Protein AF-A0A0U2T216-F1 (afdb_monomer_lite)

Organism: NCBI:txid38592

Radius of gyration: 38.77 Å; chains: 1; bounding box: 85×59×86 Å

Sequence (108 aa):
FSADVAPIFICIGLINIPIIKFSVNWWNTLHQPSSISQFGTSIHISMPIPILLILTSFFRLSGIFFILETRQIILSFSSFSVKNQINLQSNNIKQVFFYINNRSNNST

Structure (mmCIF, N/CA/C/O backbone):
data_AF-A0A0U2T216-F1
#
_entry.id   AF-A0A0U2T216-F1
#
loop_
_atom_site.group_PDB
_atom_site.id
_atom_site.type_symbol
_atom_site.label_atom_id
_atom_site.label_alt_id
_atom_site.label_comp_id
_atom_site.label_asym_id
_atom_site.label_entity_id
_atom_site.label_seq_id
_atom_site.pdbx_PDB_ins_code
_atom_site.Cartn_x
_atom_site.Cartn_y
_atom_site.Cartn_z
_atom_site.occupancy
_atom_site.B_iso_or_equiv
_atom_site.auth_seq_id
_atom_site.auth_comp_id
_atom_site.auth_asym_id
_atom_site.auth_atom_id
_atom_site.pdbx_PDB_model_num
ATOM 1 N N . PHE A 1 1 ? 15.493 -39.352 -31.503 1.00 54.38 1 PHE A N 1
ATOM 2 C CA . PHE A 1 1 ? 15.635 -37.884 -31.476 1.00 54.38 1 PHE A CA 1
ATOM 3 C C . PHE A 1 1 ? 16.746 -37.541 -32.452 1.00 54.38 1 PHE A C 1
ATOM 5 O O . PHE A 1 1 ? 17.875 -37.946 -32.206 1.00 54.38 1 PHE A O 1
ATOM 12 N N . SER A 1 2 ? 16.422 -36.961 -33.609 1.00 51.03 2 SER A N 1
ATOM 13 C CA . SER A 1 2 ? 17.406 -36.723 -34.674 1.00 51.03 2 SER A CA 1
ATOM 14 C C . SER A 1 2 ? 18.454 -35.710 -34.216 1.00 51.03 2 SER A C 1
ATOM 16 O O . SER A 1 2 ? 18.102 -34.641 -33.718 1.00 51.03 2 SER A O 1
ATOM 18 N N . ALA A 1 3 ? 19.733 -36.053 -34.372 1.00 67.81 3 ALA A N 1
ATOM 19 C CA . ALA A 1 3 ? 20.859 -35.195 -34.004 1.00 67.81 3 ALA A CA 1
ATOM 20 C C . ALA A 1 3 ? 20.893 -33.882 -34.810 1.00 67.81 3 ALA A C 1
ATOM 22 O O . ALA A 1 3 ? 21.491 -32.912 -34.364 1.00 67.81 3 ALA A O 1
ATOM 23 N N . ASP A 1 4 ? 20.194 -33.823 -35.944 1.00 72.38 4 ASP A N 1
ATOM 24 C CA . ASP A 1 4 ? 20.254 -32.711 -36.899 1.00 72.38 4 ASP A CA 1
ATOM 25 C C . ASP A 1 4 ? 19.578 -31.422 -36.407 1.00 72.38 4 ASP A C 1
ATOM 27 O O . ASP A 1 4 ? 19.947 -30.328 -36.827 1.00 72.38 4 ASP A O 1
ATOM 31 N N . VAL A 1 5 ? 18.610 -31.515 -35.486 1.00 82.31 5 VAL A N 1
ATOM 32 C CA . VAL A 1 5 ? 17.923 -30.330 -34.934 1.00 82.31 5 VAL A CA 1
ATOM 33 C C . VAL A 1 5 ? 18.638 -29.735 -33.718 1.00 82.31 5 VAL A C 1
ATOM 35 O O . VAL A 1 5 ? 18.474 -28.550 -33.433 1.00 82.31 5 VAL A O 1
ATOM 38 N N . ALA A 1 6 ? 19.463 -30.515 -33.012 1.00 85.06 6 ALA A N 1
ATOM 39 C CA . ALA A 1 6 ? 20.155 -30.053 -31.807 1.00 85.06 6 ALA A CA 1
ATOM 40 C C . ALA A 1 6 ? 21.104 -28.854 -32.055 1.00 85.06 6 ALA A C 1
ATOM 42 O O . ALA A 1 6 ? 21.050 -27.903 -31.269 1.00 85.06 6 ALA A O 1
ATOM 43 N N . PRO A 1 7 ? 21.899 -28.807 -33.147 1.00 86.94 7 PRO A N 1
ATOM 44 C CA . PRO A 1 7 ? 22.757 -27.665 -33.460 1.00 86.94 7 PRO A CA 1
ATOM 45 C C . PRO A 1 7 ? 21.972 -26.366 -33.656 1.00 86.94 7 PRO A C 1
ATOM 47 O O . PRO A 1 7 ? 22.386 -25.320 -33.163 1.00 86.94 7 PRO A O 1
ATOM 50 N N . ILE A 1 8 ? 20.807 -26.432 -34.312 1.00 87.25 8 ILE A N 1
ATOM 51 C CA . ILE A 1 8 ? 19.967 -25.255 -34.569 1.00 87.25 8 ILE A CA 1
ATOM 52 C C . ILE A 1 8 ? 19.456 -24.651 -33.256 1.00 87.25 8 ILE A C 1
ATOM 54 O O . ILE A 1 8 ? 19.528 -23.439 -33.060 1.00 87.25 8 ILE A O 1
ATOM 58 N N . PHE A 1 9 ? 19.007 -25.492 -32.319 1.00 87.56 9 PHE A N 1
ATOM 59 C CA . PHE A 1 9 ? 18.523 -25.040 -31.014 1.00 87.56 9 PHE A CA 1
ATOM 60 C C . PHE A 1 9 ? 19.647 -24.450 -30.158 1.00 87.56 9 PHE A C 1
ATOM 62 O O . PHE A 1 9 ? 19.430 -23.455 -29.468 1.00 87.56 9 PHE A O 1
ATOM 69 N N . ILE A 1 10 ? 20.854 -25.014 -30.237 1.00 89.25 10 ILE A N 1
ATOM 70 C CA . ILE A 1 10 ? 22.039 -24.493 -29.545 1.00 89.25 10 ILE A CA 1
ATOM 71 C C . ILE A 1 10 ? 22.431 -23.117 -30.101 1.00 89.25 10 ILE A C 1
ATOM 73 O O . ILE A 1 10 ? 22.686 -22.196 -29.325 1.00 89.25 10 ILE A O 1
ATOM 77 N N . CYS A 1 11 ? 22.405 -22.934 -31.425 1.00 90.25 11 CYS A N 1
ATOM 78 C CA . CYS A 1 11 ? 22.647 -21.636 -32.056 1.00 90.25 11 CYS A CA 1
ATOM 79 C C . CYS A 1 11 ? 21.595 -20.592 -31.655 1.00 90.25 11 CYS A C 1
ATOM 81 O O . CYS A 1 11 ? 21.956 -19.483 -31.261 1.00 90.25 11 CYS A O 1
ATOM 83 N N . ILE A 1 12 ? 20.305 -20.950 -31.688 1.00 93.69 12 ILE A N 1
ATOM 84 C CA . ILE A 1 12 ? 19.219 -20.071 -31.224 1.00 93.69 12 ILE A CA 1
ATOM 85 C C . ILE A 1 12 ? 19.404 -19.705 -29.741 1.00 93.69 12 ILE A C 1
ATOM 87 O O . ILE A 1 12 ? 19.265 -18.539 -29.369 1.00 93.69 12 ILE A O 1
ATOM 91 N N . GLY A 1 13 ? 19.755 -20.672 -28.888 1.00 89.00 13 GLY A N 1
ATOM 92 C CA . GLY A 1 13 ? 19.983 -20.445 -27.460 1.00 89.00 13 GLY A CA 1
ATOM 93 C C . GLY A 1 13 ? 21.136 -19.476 -27.188 1.00 89.00 13 GLY A C 1
ATOM 94 O O . GLY A 1 13 ? 21.006 -18.584 -26.348 1.00 89.00 13 GLY A O 1
ATOM 95 N N . LEU A 1 14 ? 22.232 -19.596 -27.943 1.00 93.88 14 LEU A N 1
ATOM 96 C CA . LEU A 1 14 ? 23.381 -18.693 -27.847 1.00 93.88 14 LEU A CA 1
ATOM 97 C C . LEU A 1 14 ? 23.052 -17.265 -28.288 1.00 93.88 14 LEU A C 1
ATOM 99 O O . LEU A 1 14 ? 23.550 -16.326 -27.676 1.00 93.88 14 LEU A O 1
ATOM 103 N N . ILE A 1 15 ? 22.198 -17.090 -29.299 1.00 95.12 15 ILE A N 1
ATOM 104 C CA . ILE A 1 15 ? 21.733 -15.769 -29.757 1.00 95.12 15 ILE A CA 1
ATOM 105 C C . ILE A 1 15 ? 20.768 -15.135 -28.743 1.00 95.12 15 ILE A C 1
ATOM 107 O O . ILE A 1 15 ? 20.778 -13.920 -28.549 1.00 95.12 15 ILE A O 1
ATOM 111 N N . ASN A 1 16 ? 19.971 -15.935 -28.034 1.00 94.94 16 ASN A N 1
ATOM 112 C CA . ASN A 1 16 ? 19.019 -15.414 -27.051 1.00 94.94 16 ASN A CA 1
ATOM 113 C C . ASN A 1 16 ? 19.693 -14.783 -25.823 1.00 94.94 16 ASN A C 1
ATOM 115 O O . ASN A 1 16 ? 19.179 -13.804 -25.287 1.00 94.94 16 ASN A O 1
ATOM 119 N N . ILE A 1 17 ? 20.850 -15.286 -25.387 1.00 94.00 17 ILE A N 1
ATOM 120 C CA . ILE A 1 17 ? 21.571 -14.750 -24.217 1.00 94.00 17 ILE A CA 1
ATOM 121 C C . ILE A 1 17 ? 21.933 -13.255 -24.372 1.00 94.00 17 ILE A C 1
ATOM 123 O O . ILE A 1 17 ? 21.573 -12.472 -23.485 1.00 94.00 17 ILE A O 1
ATOM 127 N N . PRO A 1 18 ? 22.599 -12.800 -25.456 1.00 92.62 18 PRO A N 1
ATOM 128 C CA . PRO A 1 18 ? 22.872 -11.381 -25.658 1.00 92.62 18 PRO A CA 1
ATOM 129 C C . PRO A 1 18 ? 21.588 -10.576 -25.870 1.00 92.62 18 PRO A C 1
ATOM 131 O O . PRO A 1 18 ? 21.499 -9.475 -25.334 1.00 92.62 18 PRO A O 1
ATOM 134 N N . ILE A 1 19 ? 20.571 -11.118 -26.556 1.00 93.94 19 ILE A N 1
ATOM 135 C CA . ILE A 1 19 ? 19.263 -10.452 -26.696 1.00 93.94 19 ILE A CA 1
ATOM 136 C C . ILE A 1 19 ? 18.674 -10.127 -25.318 1.00 93.94 19 ILE A C 1
ATOM 138 O O . ILE A 1 19 ? 18.307 -8.981 -25.063 1.00 93.94 19 ILE A O 1
ATOM 142 N N . ILE A 1 20 ? 18.644 -11.100 -24.401 1.00 93.56 20 ILE A N 1
ATOM 143 C CA . ILE A 1 20 ? 18.105 -10.912 -23.049 1.00 93.56 20 ILE A CA 1
ATOM 144 C C . ILE A 1 20 ? 18.967 -9.906 -22.278 1.00 93.56 20 ILE A C 1
ATOM 146 O O . ILE A 1 20 ? 18.437 -8.997 -21.640 1.00 93.56 20 ILE A O 1
ATOM 150 N N . LYS A 1 21 ? 20.299 -10.010 -22.371 1.00 92.25 21 LYS A N 1
ATOM 151 C CA . LYS A 1 21 ? 21.225 -9.100 -21.681 1.00 92.25 21 LYS A CA 1
ATOM 152 C C . LYS A 1 21 ? 21.055 -7.647 -22.130 1.00 92.25 21 LYS A C 1
ATOM 154 O O . LYS A 1 21 ? 20.976 -6.756 -21.282 1.00 92.25 21 LYS A O 1
ATOM 159 N N . PHE A 1 22 ? 20.986 -7.401 -23.437 1.00 92.12 22 PHE A N 1
ATOM 160 C CA . PHE A 1 22 ? 20.794 -6.057 -23.977 1.00 92.12 22 PHE A CA 1
ATOM 161 C C . PHE A 1 22 ? 19.370 -5.553 -23.755 1.00 92.12 22 PHE A C 1
ATOM 163 O O . PHE A 1 22 ? 19.211 -4.380 -23.442 1.00 92.12 22 PHE A O 1
ATOM 170 N N . SER A 1 23 ? 18.357 -6.423 -23.799 1.00 90.75 23 SER A N 1
ATOM 171 C CA . SER A 1 23 ? 16.973 -6.065 -23.466 1.00 90.75 23 SER A CA 1
ATOM 172 C C . SER A 1 23 ? 16.836 -5.588 -22.020 1.00 90.75 23 SER A C 1
ATOM 174 O O . SER A 1 23 ? 16.169 -4.588 -21.769 1.00 90.75 23 SER A O 1
ATOM 176 N N . VAL A 1 24 ? 17.475 -6.271 -21.064 1.00 86.31 24 VAL A N 1
ATOM 177 C CA . VAL A 1 24 ? 17.452 -5.867 -19.649 1.00 86.31 24 VAL A CA 1
ATOM 178 C C . VAL A 1 24 ? 18.214 -4.560 -19.444 1.00 86.31 24 VAL A C 1
ATOM 180 O O . VAL A 1 24 ? 17.717 -3.657 -18.774 1.00 86.31 24 VAL A O 1
ATOM 183 N N . ASN A 1 25 ? 19.395 -4.416 -20.050 1.00 84.88 25 ASN A N 1
ATOM 184 C CA . ASN A 1 25 ? 20.148 -3.163 -19.976 1.00 84.88 25 ASN A CA 1
ATOM 185 C C . ASN A 1 25 ? 19.360 -1.992 -20.587 1.00 84.88 25 ASN A C 1
ATOM 187 O O . ASN A 1 25 ? 19.333 -0.914 -20.003 1.00 84.88 25 ASN A O 1
ATOM 191 N N . TRP A 1 26 ? 18.679 -2.223 -21.710 1.00 83.50 26 TRP A N 1
ATOM 192 C CA . TRP A 1 26 ? 17.845 -1.227 -22.376 1.00 83.50 26 TRP A CA 1
ATOM 193 C C . TRP A 1 26 ? 16.627 -0.832 -21.531 1.00 83.50 26 TRP A C 1
ATOM 195 O O . TRP A 1 26 ? 16.325 0.352 -21.381 1.00 83.50 26 TRP A O 1
ATOM 205 N N . TRP A 1 27 ? 15.955 -1.805 -20.912 1.00 76.69 27 TRP A N 1
ATOM 206 C CA . TRP A 1 27 ? 14.849 -1.550 -19.985 1.00 76.69 27 TRP A CA 1
ATOM 207 C C . TRP A 1 27 ? 15.280 -0.682 -18.795 1.00 76.69 27 TRP A C 1
ATOM 209 O O . TRP A 1 27 ? 14.591 0.273 -18.440 1.00 76.69 27 TRP A O 1
ATOM 219 N N . ASN A 1 28 ? 16.463 -0.954 -18.237 1.00 72.94 28 ASN A N 1
ATOM 220 C CA . ASN A 1 28 ? 17.035 -0.176 -17.136 1.00 72.94 28 ASN A CA 1
ATOM 221 C C . ASN A 1 28 ? 17.426 1.258 -17.533 1.00 72.94 28 ASN A C 1
ATOM 223 O O . ASN A 1 28 ? 17.517 2.114 -16.659 1.00 72.94 28 ASN A O 1
ATOM 227 N N . THR A 1 29 ? 17.657 1.533 -18.821 1.00 70.00 29 THR A N 1
ATOM 228 C CA . THR A 1 29 ? 17.915 2.894 -19.327 1.00 70.00 29 THR A CA 1
ATOM 229 C C . THR A 1 29 ? 16.651 3.649 -19.737 1.00 70.00 29 THR A C 1
ATOM 231 O O . THR A 1 29 ? 16.653 4.877 -19.725 1.00 70.00 29 THR A O 1
ATOM 234 N N . LEU A 1 30 ? 15.581 2.939 -20.111 1.00 72.75 30 LEU A N 1
ATOM 235 C CA . LEU A 1 30 ? 14.291 3.539 -20.470 1.00 72.75 30 LEU A CA 1
ATOM 236 C C . LEU A 1 30 ? 13.496 3.980 -19.246 1.00 72.75 30 LEU A C 1
ATOM 238 O O . LEU A 1 30 ? 12.840 5.021 -19.270 1.00 72.75 30 LEU A O 1
ATOM 242 N N . HIS A 1 31 ? 13.526 3.177 -18.183 1.00 68.94 31 HIS A N 1
ATOM 243 C CA . HIS A 1 31 ? 12.930 3.590 -16.928 1.00 68.94 31 HIS A CA 1
ATOM 244 C C . HIS A 1 31 ? 13.755 4.719 -16.329 1.00 68.94 31 HIS A C 1
ATOM 246 O O . HIS A 1 31 ? 14.972 4.607 -16.182 1.00 68.94 31 HIS A O 1
ATOM 252 N N . GLN A 1 32 ? 13.077 5.813 -15.974 1.00 66.81 32 GLN A N 1
ATOM 253 C CA . GLN A 1 32 ? 13.723 6.893 -15.246 1.00 66.81 32 GLN A CA 1
ATOM 254 C C . GLN A 1 32 ? 14.451 6.319 -14.024 1.00 66.81 32 GLN A C 1
ATOM 256 O O . GLN A 1 32 ? 13.862 5.521 -13.284 1.00 66.81 32 GLN A O 1
ATOM 261 N N . PRO A 1 33 ? 15.714 6.720 -13.799 1.00 64.88 33 PRO A N 1
ATOM 262 C CA . PRO A 1 33 ? 16.455 6.282 -12.631 1.00 64.88 33 PRO A CA 1
ATOM 263 C C . PRO A 1 33 ? 15.691 6.671 -11.365 1.00 64.88 33 PRO A C 1
ATOM 265 O O . PRO A 1 33 ? 15.013 7.705 -11.322 1.00 64.88 33 PRO A O 1
ATOM 268 N N . SER A 1 34 ? 15.804 5.828 -10.333 1.00 60.06 34 SER A N 1
ATOM 269 C CA . SER A 1 34 ? 15.155 6.066 -9.043 1.00 60.06 34 SER A CA 1
ATOM 270 C C . SER A 1 34 ? 15.446 7.485 -8.579 1.00 60.06 34 SER A C 1
ATOM 272 O O . SER A 1 34 ? 16.595 7.874 -8.374 1.00 60.06 34 SER A O 1
ATOM 274 N N . SER A 1 35 ? 14.390 8.274 -8.437 1.00 60.00 35 SER A N 1
ATOM 275 C CA . SER A 1 35 ? 14.532 9.698 -8.170 1.00 60.00 35 SER A CA 1
ATOM 276 C C . SER A 1 35 ? 14.955 9.964 -6.708 1.00 60.00 35 SER A C 1
ATOM 278 O O . SER A 1 35 ? 15.485 11.030 -6.386 1.00 60.00 35 SER A O 1
ATOM 280 N N . ILE A 1 36 ? 14.808 8.954 -5.841 1.00 60.47 36 ILE A N 1
ATOM 281 C CA . ILE A 1 36 ? 15.383 8.892 -4.496 1.00 60.47 36 ILE A CA 1
ATOM 282 C C . ILE A 1 36 ? 16.535 7.869 -4.503 1.00 60.47 36 ILE A C 1
ATOM 284 O O . ILE A 1 36 ? 16.345 6.706 -4.862 1.00 60.47 36 ILE A O 1
ATOM 288 N N . SER A 1 37 ? 17.745 8.296 -4.140 1.00 63.06 37 SER A N 1
ATOM 289 C CA . SER A 1 37 ? 18.915 7.420 -4.011 1.00 63.06 37 SER A CA 1
ATOM 290 C C . SER A 1 37 ? 19.642 7.708 -2.699 1.00 63.06 37 SER A C 1
ATOM 292 O O . SER A 1 37 ? 19.538 8.804 -2.150 1.00 63.06 37 SER A O 1
ATOM 294 N N . GLN A 1 38 ? 20.403 6.734 -2.201 1.00 58.47 38 GLN A N 1
ATOM 295 C CA . GLN A 1 38 ? 21.117 6.829 -0.923 1.00 58.47 38 GLN A CA 1
ATOM 296 C C . GLN A 1 38 ? 22.222 7.906 -0.909 1.00 58.47 38 GLN A C 1
ATOM 298 O O . GLN A 1 38 ? 22.682 8.292 0.161 1.00 58.47 38 GLN A O 1
ATOM 303 N N . PHE A 1 39 ? 22.608 8.421 -2.083 1.00 60.22 39 PHE A N 1
ATOM 304 C CA . PHE A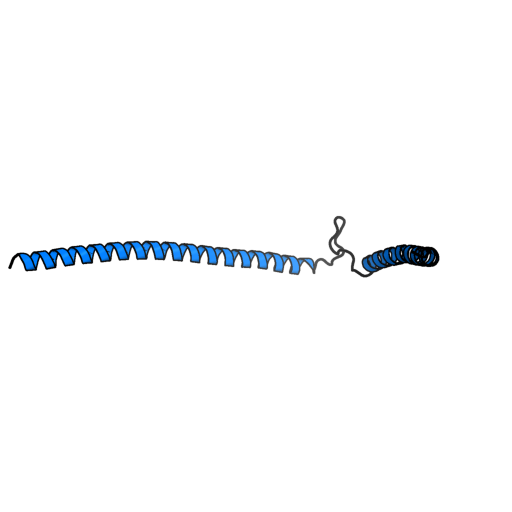 1 39 ? 23.681 9.405 -2.261 1.00 60.22 39 PHE A CA 1
ATOM 305 C C . PHE A 1 39 ? 23.193 10.776 -2.758 1.00 60.22 39 PHE A C 1
ATOM 307 O O . PHE A 1 39 ? 24.006 11.665 -2.994 1.00 60.22 39 PHE A O 1
ATOM 314 N N . GLY A 1 40 ? 21.879 10.970 -2.913 1.00 58.44 40 GLY A N 1
ATOM 315 C CA . GLY A 1 40 ? 21.310 12.254 -3.321 1.00 58.44 40 GLY A CA 1
ATOM 316 C C . GLY A 1 40 ? 19.948 12.135 -3.998 1.00 58.44 40 GLY A C 1
ATOM 317 O O . GLY A 1 40 ? 19.594 11.102 -4.574 1.00 58.44 40 GLY A O 1
ATOM 318 N N . THR A 1 41 ? 19.175 13.217 -3.932 1.00 56.53 41 THR A N 1
ATOM 319 C CA . THR A 1 41 ? 17.871 13.352 -4.589 1.00 56.53 41 THR A CA 1
ATOM 320 C C . THR A 1 41 ? 18.036 14.122 -5.894 1.00 56.53 41 THR A C 1
ATOM 322 O O . THR A 1 41 ? 18.398 15.295 -5.874 1.00 56.53 41 THR A O 1
ATOM 325 N N . SER A 1 42 ? 17.731 13.495 -7.031 1.00 63.66 42 SER A N 1
ATOM 326 C CA . SER A 1 42 ? 17.702 14.181 -8.339 1.00 63.66 42 SER A CA 1
ATOM 327 C C . SER A 1 42 ? 16.368 14.922 -8.576 1.00 63.66 42 SER A C 1
ATOM 329 O O . SER A 1 42 ? 16.133 15.510 -9.626 1.00 63.66 42 SER A O 1
ATOM 331 N N . ILE A 1 43 ? 15.472 14.890 -7.581 1.00 65.69 43 ILE A N 1
ATOM 332 C CA . ILE A 1 43 ? 14.138 15.495 -7.605 1.00 65.69 43 ILE A CA 1
ATOM 333 C C . ILE A 1 43 ? 14.203 16.946 -7.122 1.00 65.69 43 ILE A C 1
ATOM 335 O O . ILE A 1 43 ? 14.784 17.234 -6.077 1.00 65.69 43 ILE A O 1
ATOM 339 N N . HIS A 1 44 ? 13.519 17.847 -7.829 1.00 68.75 44 HIS A N 1
ATOM 340 C CA . HIS A 1 44 ? 13.309 19.222 -7.378 1.00 68.75 44 HIS A CA 1
ATOM 341 C C . HIS A 1 44 ? 12.513 19.264 -6.058 1.00 68.75 44 HIS A C 1
ATOM 343 O O . HIS A 1 44 ? 11.481 18.604 -5.925 1.00 68.75 44 HIS A O 1
ATOM 349 N N . ILE A 1 45 ? 12.950 20.081 -5.093 1.00 71.44 45 ILE A N 1
ATOM 350 C CA . ILE A 1 45 ? 12.420 20.135 -3.713 1.00 71.44 45 ILE A CA 1
ATOM 351 C C . ILE A 1 45 ? 10.899 20.388 -3.615 1.00 71.44 45 ILE A C 1
ATOM 353 O O . ILE A 1 45 ? 10.281 20.083 -2.599 1.00 71.44 45 ILE A O 1
ATOM 357 N N . SER A 1 46 ? 10.266 20.884 -4.682 1.00 76.19 46 SER A N 1
ATOM 358 C CA . SER A 1 46 ? 8.815 21.111 -4.756 1.00 76.19 46 SER A CA 1
ATOM 359 C C . SER A 1 46 ? 7.965 19.838 -4.903 1.00 76.19 46 SER A C 1
ATOM 361 O O . SER A 1 46 ? 6.759 19.889 -4.686 1.00 76.19 46 SER A O 1
ATOM 363 N N . MET A 1 47 ? 8.559 18.704 -5.280 1.00 79.19 47 MET A N 1
ATOM 364 C CA . MET A 1 47 ? 7.874 17.424 -5.520 1.00 79.19 47 MET A CA 1
ATOM 365 C C . MET A 1 47 ? 7.726 16.503 -4.288 1.00 79.19 47 MET A C 1
ATOM 367 O O . MET A 1 47 ? 6.685 15.858 -4.174 1.00 79.19 47 MET A O 1
ATOM 371 N N . PRO A 1 48 ? 8.678 16.403 -3.333 1.00 81.06 48 PRO A N 1
ATOM 372 C CA . PRO A 1 48 ? 8.475 15.582 -2.131 1.00 81.06 48 PRO A CA 1
ATOM 373 C C . PRO A 1 48 ? 7.414 16.148 -1.175 1.00 81.06 48 PRO A C 1
ATOM 375 O O . PRO A 1 48 ? 6.796 15.391 -0.428 1.00 81.06 48 PRO A O 1
ATOM 378 N N . ILE A 1 49 ? 7.170 17.461 -1.213 1.00 86.62 49 ILE A N 1
ATOM 379 C CA . ILE A 1 49 ? 6.175 18.146 -0.374 1.00 86.62 49 ILE A CA 1
ATOM 380 C C . ILE A 1 49 ? 4.762 17.556 -0.559 1.00 86.62 49 ILE A C 1
ATOM 382 O O . ILE A 1 49 ? 4.186 17.114 0.438 1.00 86.62 49 ILE A O 1
ATOM 386 N N . PRO A 1 50 ? 4.189 17.479 -1.780 1.00 88.50 50 PRO A N 1
ATOM 387 C CA . PRO A 1 50 ? 2.868 16.881 -1.976 1.00 88.50 50 PRO A CA 1
ATOM 388 C C . PRO A 1 50 ? 2.826 15.389 -1.613 1.00 88.50 50 PRO A C 1
ATOM 390 O O . PRO A 1 50 ? 1.824 14.936 -1.061 1.00 88.50 50 PRO A O 1
ATOM 393 N N . ILE A 1 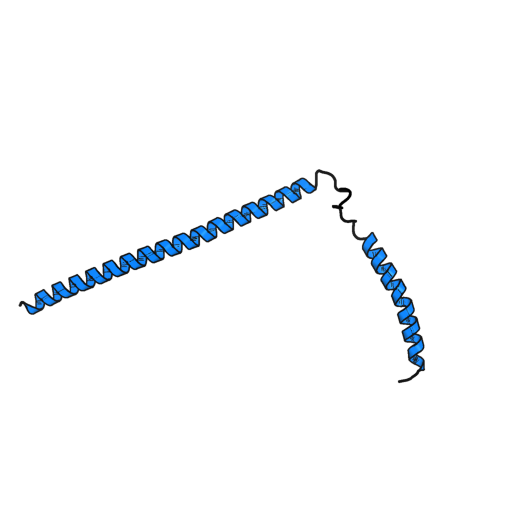51 ? 3.914 14.640 -1.840 1.00 88.25 51 ILE A N 1
ATOM 394 C CA . ILE A 1 51 ? 4.018 13.225 -1.439 1.00 88.25 51 ILE A CA 1
ATOM 395 C C . ILE A 1 51 ? 3.874 13.077 0.080 1.00 88.25 51 ILE A C 1
ATOM 397 O O . ILE A 1 51 ? 3.056 12.288 0.552 1.00 88.25 51 ILE A O 1
ATOM 401 N N . LEU A 1 52 ? 4.627 13.861 0.856 1.00 89.50 52 LEU A N 1
ATOM 402 C CA . LEU A 1 52 ? 4.588 13.798 2.317 1.00 89.50 52 LEU A CA 1
ATOM 403 C C . LEU A 1 52 ? 3.245 14.297 2.859 1.00 89.50 52 LEU A C 1
ATOM 405 O O . LEU A 1 52 ? 2.726 13.754 3.835 1.00 89.50 52 LEU A O 1
ATOM 409 N N . LEU A 1 53 ? 2.645 15.295 2.210 1.00 94.12 53 LEU A N 1
ATOM 410 C CA . LEU A 1 53 ? 1.353 15.845 2.607 1.00 94.12 53 LEU A CA 1
ATOM 411 C C . LEU A 1 53 ? 0.204 14.846 2.398 1.00 94.12 53 LEU A C 1
ATOM 413 O O . LEU A 1 53 ? -0.649 14.696 3.274 1.00 94.12 53 LEU A O 1
ATOM 417 N N . ILE A 1 54 ? 0.200 14.111 1.285 1.00 95.00 54 ILE A N 1
ATOM 418 C CA . ILE A 1 54 ? -0.783 13.046 1.032 1.00 95.00 54 ILE A CA 1
ATOM 419 C C . ILE A 1 54 ? -0.538 11.849 1.952 1.00 95.00 54 ILE A C 1
ATOM 421 O O . ILE A 1 54 ? -1.488 11.337 2.540 1.00 95.00 54 ILE A O 1
ATOM 425 N N . LEU A 1 55 ? 0.722 11.451 2.151 1.00 95.50 55 LEU A N 1
ATOM 426 C CA . LEU A 1 55 ? 1.083 10.352 3.047 1.00 95.50 55 LEU A CA 1
ATOM 427 C C . LEU A 1 55 ? 0.620 10.624 4.486 1.00 95.50 55 LEU A C 1
ATOM 429 O O . LEU A 1 55 ? -0.049 9.797 5.104 1.00 95.50 55 LEU A O 1
ATOM 433 N N . THR A 1 56 ? 0.918 11.813 5.012 1.00 96.25 56 THR A N 1
ATOM 434 C CA . THR A 1 56 ? 0.481 12.221 6.357 1.00 96.25 56 THR A CA 1
ATOM 435 C C . THR A 1 56 ? -1.038 12.352 6.460 1.00 96.25 56 THR A C 1
ATOM 437 O O . THR A 1 56 ? -1.620 11.959 7.473 1.00 96.25 56 THR A O 1
ATOM 440 N N . SER A 1 57 ? -1.706 12.847 5.414 1.00 97.00 57 SER A N 1
ATOM 441 C CA . SER A 1 57 ? -3.171 12.930 5.369 1.00 97.00 57 SER A CA 1
ATOM 442 C C . SER A 1 57 ? -3.829 11.550 5.370 1.00 97.00 57 SER A C 1
ATOM 444 O O . SER A 1 57 ? -4.810 11.353 6.084 1.00 97.00 57 SER A O 1
ATOM 446 N N . PHE A 1 58 ? -3.260 10.582 4.648 1.00 96.75 58 PHE A N 1
ATOM 447 C CA . PHE A 1 58 ? -3.719 9.196 4.643 1.00 96.75 58 PHE A CA 1
ATOM 448 C C . PHE A 1 58 ? -3.633 8.563 6.038 1.00 96.75 58 PHE A C 1
ATOM 450 O O . PHE A 1 58 ? -4.623 8.015 6.521 1.00 96.75 58 PHE A O 1
ATOM 457 N N . PHE A 1 59 ? -2.501 8.709 6.736 1.00 97.00 59 PHE A N 1
ATOM 458 C CA . PHE A 1 59 ? -2.363 8.202 8.106 1.00 97.00 59 PHE A CA 1
ATOM 459 C C . PHE A 1 59 ? -3.339 8.865 9.079 1.00 97.00 59 PHE A C 1
ATOM 461 O O . PHE A 1 59 ? -3.946 8.179 9.901 1.00 97.00 59 PHE A O 1
ATOM 468 N N . ARG A 1 60 ? -3.538 10.185 8.970 1.00 97.31 60 ARG A N 1
ATOM 469 C CA . ARG A 1 60 ? -4.514 10.903 9.799 1.00 97.31 60 ARG A CA 1
ATOM 470 C C . ARG A 1 60 ? -5.931 10.388 9.555 1.00 97.31 60 ARG A C 1
ATOM 472 O O . ARG A 1 60 ? -6.651 10.125 10.514 1.00 97.31 60 ARG A O 1
ATOM 479 N N . LEU A 1 61 ? -6.319 10.223 8.292 1.00 97.56 61 LEU A N 1
ATOM 480 C CA . LEU A 1 61 ? -7.633 9.710 7.917 1.00 97.56 61 LEU A CA 1
ATOM 481 C C . LEU A 1 61 ? -7.836 8.279 8.429 1.00 97.56 61 LEU A C 1
ATOM 483 O O . LEU A 1 61 ? -8.846 8.000 9.070 1.00 97.56 61 LEU A O 1
ATOM 487 N N . SER A 1 62 ? -6.850 7.402 8.229 1.00 96.81 62 SER A N 1
ATOM 488 C CA . SER A 1 62 ? -6.865 6.038 8.766 1.00 96.81 62 SER A CA 1
ATOM 489 C C . SER A 1 62 ? -6.998 6.028 10.292 1.00 96.81 62 SER A C 1
ATOM 491 O O . SER A 1 62 ? -7.757 5.227 10.831 1.00 96.81 62 SER A O 1
ATOM 493 N N . GLY A 1 63 ? -6.301 6.928 10.993 1.00 97.44 63 GLY A N 1
ATOM 494 C CA . GLY A 1 63 ? -6.414 7.081 12.444 1.00 97.44 63 GLY A CA 1
ATOM 495 C C . GLY A 1 63 ? -7.815 7.508 12.886 1.00 97.44 63 GLY A C 1
ATOM 496 O O . GLY A 1 63 ? -8.352 6.953 13.840 1.00 97.44 63 GLY A O 1
ATOM 497 N N . ILE A 1 64 ? -8.446 8.441 12.166 1.00 97.50 64 ILE A N 1
ATOM 498 C CA . ILE A 1 64 ? -9.829 8.865 12.435 1.00 97.50 64 ILE A CA 1
ATOM 499 C C . ILE A 1 64 ? -10.796 7.696 12.246 1.00 97.50 64 ILE A C 1
ATOM 501 O O . ILE A 1 64 ? -11.593 7.432 13.143 1.00 97.50 64 ILE A O 1
ATOM 505 N N . PHE A 1 65 ? -10.711 6.969 11.128 1.00 96.88 65 PHE A N 1
ATOM 506 C CA . PHE A 1 65 ? -11.552 5.791 10.897 1.00 96.88 65 PHE A CA 1
ATOM 507 C C . PHE A 1 65 ? -11.380 4.748 12.002 1.00 96.88 65 PHE A C 1
ATOM 509 O O . PHE A 1 65 ? -12.371 4.264 12.541 1.00 96.88 65 PHE A O 1
ATOM 516 N N . PHE A 1 66 ? -10.145 4.477 12.424 1.00 96.94 66 PHE A N 1
ATOM 517 C CA . PHE A 1 66 ? -9.870 3.559 13.527 1.00 96.94 66 PHE A CA 1
ATOM 518 C C . PHE A 1 66 ? -10.517 4.006 14.852 1.00 96.94 66 PHE A C 1
ATOM 520 O O . PHE A 1 66 ? -11.131 3.208 15.563 1.00 96.94 66 PHE A O 1
ATOM 527 N N . ILE A 1 67 ? -10.441 5.298 15.184 1.00 97.06 67 ILE A N 1
ATOM 528 C CA . ILE A 1 67 ? -11.085 5.852 16.386 1.00 97.06 67 ILE A CA 1
ATOM 529 C C . ILE A 1 67 ? -12.615 5.768 16.278 1.00 97.06 67 ILE A C 1
ATOM 531 O O . ILE A 1 67 ? -13.296 5.481 17.260 1.00 97.06 67 ILE A O 1
ATOM 535 N N . LEU A 1 68 ? -13.185 6.007 15.097 1.00 96.12 68 LEU A N 1
ATOM 536 C CA . LEU A 1 68 ? -14.628 5.898 14.894 1.00 96.12 68 LEU A CA 1
ATOM 537 C C . LEU A 1 68 ? -15.111 4.453 15.059 1.00 96.12 68 LEU A C 1
ATOM 539 O O . LEU A 1 68 ? -16.066 4.232 15.801 1.00 96.12 68 LEU A O 1
ATOM 543 N N . GLU A 1 69 ? -14.424 3.484 14.456 1.00 95.81 69 GLU A N 1
ATOM 544 C CA . GLU A 1 69 ? -14.739 2.055 14.596 1.00 95.81 69 GLU A CA 1
ATOM 545 C C . GLU A 1 69 ? -14.656 1.596 16.058 1.00 95.81 69 GLU A C 1
ATOM 547 O O . GLU A 1 69 ? -15.590 0.991 16.588 1.00 95.81 69 GLU A O 1
ATOM 552 N N . THR A 1 70 ? -13.585 1.965 16.769 1.00 95.81 70 THR A N 1
ATOM 553 C CA . THR A 1 70 ? -13.451 1.626 18.197 1.00 95.81 70 THR A CA 1
ATOM 554 C C . THR A 1 70 ? -14.577 2.228 19.040 1.00 95.81 70 THR A C 1
ATOM 556 O O . THR A 1 70 ? -15.131 1.541 19.901 1.00 95.81 70 THR A O 1
ATOM 559 N N . ARG A 1 71 ? -15.000 3.470 18.762 1.00 94.69 71 ARG A N 1
ATOM 560 C CA . ARG A 1 71 ? -16.158 4.084 19.434 1.00 94.69 71 ARG A CA 1
ATOM 561 C C . ARG A 1 71 ? -17.462 3.341 19.154 1.00 94.69 71 ARG A C 1
ATOM 563 O O . ARG A 1 71 ? -18.248 3.175 20.085 1.00 94.69 71 ARG A O 1
ATOM 570 N N . GLN A 1 72 ? -17.696 2.886 17.923 1.00 93.38 72 GLN A N 1
ATOM 571 C CA . GLN A 1 72 ? -18.895 2.110 17.582 1.00 93.38 72 GLN A CA 1
ATOM 572 C C . GLN A 1 72 ? -18.944 0.790 18.354 1.00 93.38 72 GLN A C 1
ATOM 574 O O . GLN A 1 72 ? -19.972 0.450 18.942 1.00 93.38 72 GLN A O 1
ATOM 579 N N . ILE A 1 73 ? -17.811 0.090 18.437 1.00 94.75 73 ILE A N 1
ATOM 580 C CA . ILE A 1 73 ? -17.688 -1.155 19.203 1.00 94.75 73 ILE A CA 1
ATOM 581 C C . ILE A 1 73 ? -18.030 -0.910 20.679 1.00 94.75 73 ILE A C 1
ATOM 583 O O . ILE A 1 73 ? -18.856 -1.624 21.250 1.00 94.75 73 ILE A O 1
ATOM 587 N N . ILE A 1 74 ? -17.473 0.140 21.285 1.00 94.75 74 ILE A N 1
ATOM 588 C CA . ILE A 1 74 ? -17.709 0.481 22.697 1.00 94.75 74 ILE A CA 1
ATOM 589 C C . ILE A 1 74 ? -19.179 0.827 22.953 1.00 94.75 74 ILE A C 1
ATOM 591 O O . ILE A 1 74 ? -19.778 0.313 23.898 1.00 94.75 74 ILE A O 1
ATOM 595 N N . LEU A 1 75 ? -19.789 1.647 22.093 1.00 93.38 75 LEU A N 1
ATOM 596 C CA . LEU A 1 75 ? -21.204 2.008 22.205 1.00 93.38 75 LEU A CA 1
ATOM 597 C C . LEU A 1 75 ? -22.113 0.779 22.083 1.00 93.38 75 LEU A C 1
ATOM 599 O O . LEU A 1 75 ? -23.065 0.643 22.857 1.00 93.38 75 LEU A O 1
ATOM 603 N N . SER A 1 76 ? -21.802 -0.135 21.159 1.00 93.25 76 SER A N 1
ATOM 604 C CA . SER A 1 76 ? -22.553 -1.383 20.986 1.00 93.25 76 SER A CA 1
ATOM 605 C C . SER A 1 76 ? -22.494 -2.257 22.243 1.00 93.25 76 SER A C 1
ATOM 607 O O . SER A 1 76 ? -23.521 -2.769 22.695 1.00 93.25 76 SER A O 1
ATOM 609 N N . PHE A 1 77 ? -21.319 -2.341 22.873 1.00 92.94 77 PHE A N 1
ATOM 610 C CA . PHE A 1 77 ? -21.108 -3.103 24.096 1.00 92.94 77 PHE A CA 1
ATOM 611 C C . PHE A 1 77 ? -21.865 -2.499 25.285 1.00 92.94 77 PHE A C 1
ATOM 613 O O . PHE A 1 77 ? -22.582 -3.207 25.999 1.00 92.94 77 PHE A O 1
ATOM 620 N N . SER A 1 78 ? -21.769 -1.179 25.478 1.00 93.81 78 SER A N 1
ATOM 621 C CA . SER A 1 78 ? -22.502 -0.478 26.536 1.00 93.81 78 SER A CA 1
ATOM 622 C C . SER A 1 78 ? -24.017 -0.609 26.361 1.00 93.81 78 SER A C 1
ATOM 624 O O . SER A 1 78 ? -24.719 -0.896 27.330 1.00 93.81 78 SER A O 1
ATOM 626 N N . SER A 1 79 ? -24.527 -0.461 25.133 1.00 91.44 79 SER A N 1
ATOM 627 C CA . SER A 1 79 ? -25.955 -0.610 24.832 1.00 91.44 79 SER A CA 1
ATOM 628 C C . SER A 1 79 ? -26.458 -2.025 25.127 1.00 91.44 79 SER A C 1
ATOM 630 O O . SER A 1 79 ? -27.508 -2.189 25.751 1.00 91.44 79 SER A O 1
ATOM 632 N N . PHE A 1 80 ? -25.683 -3.049 24.752 1.00 92.31 80 PHE A N 1
ATOM 633 C CA . PHE A 1 80 ? -25.998 -4.443 25.056 1.00 92.31 80 PHE A CA 1
ATOM 634 C C . PHE A 1 80 ? -26.084 -4.695 26.566 1.00 92.31 80 PHE A C 1
ATOM 636 O O . PHE A 1 80 ? -27.073 -5.258 27.038 1.00 92.31 80 PHE A O 1
ATOM 643 N N . SER A 1 81 ? -25.092 -4.222 27.330 1.00 92.00 81 SER A N 1
ATOM 644 C CA . SER A 1 81 ? -25.072 -4.362 28.791 1.00 92.00 81 SER A CA 1
ATOM 645 C C . SER A 1 81 ? -26.296 -3.706 29.439 1.00 92.00 81 SER A C 1
ATOM 647 O O . SER A 1 81 ? -27.021 -4.355 30.195 1.00 92.00 81 SER A O 1
ATOM 649 N N . VAL A 1 82 ? -26.605 -2.457 29.071 1.00 92.75 82 VAL A N 1
ATOM 650 C CA . VAL A 1 82 ? -27.778 -1.727 29.585 1.00 92.75 82 VAL A CA 1
ATOM 651 C C . VAL A 1 82 ? -29.081 -2.442 29.227 1.00 92.75 82 VAL A C 1
ATOM 653 O O . VAL A 1 82 ? -29.949 -2.616 30.083 1.00 92.75 82 VAL A O 1
ATOM 656 N N . LYS A 1 83 ? -29.223 -2.913 27.984 1.00 93.50 83 LYS A N 1
ATOM 657 C CA . LYS A 1 83 ? -30.427 -3.625 27.541 1.00 93.50 83 LYS A CA 1
ATOM 658 C C . LYS A 1 83 ? -30.625 -4.943 28.294 1.00 93.50 83 LYS A C 1
ATOM 660 O O . LYS A 1 83 ? -31.762 -5.276 28.624 1.00 93.50 83 LYS A O 1
ATOM 665 N N . ASN A 1 84 ? -29.541 -5.652 28.611 1.00 91.94 84 ASN A N 1
ATOM 666 C CA . ASN A 1 84 ? -29.589 -6.870 29.416 1.00 91.94 84 ASN A CA 1
ATOM 667 C C . ASN A 1 84 ? -30.060 -6.583 30.855 1.00 91.94 84 ASN A C 1
ATOM 669 O O . ASN A 1 84 ? -30.955 -7.262 31.354 1.00 91.94 84 ASN A O 1
ATOM 673 N N . GLN A 1 85 ? -29.542 -5.523 31.491 1.00 91.19 85 GLN A N 1
ATOM 674 C CA . GLN A 1 85 ? -29.978 -5.102 32.833 1.00 91.19 85 GLN A CA 1
ATOM 675 C C . GLN A 1 85 ? -31.469 -4.731 32.865 1.00 91.19 85 GLN A C 1
ATOM 677 O O . GLN A 1 85 ? -32.211 -5.186 33.736 1.00 91.19 85 GLN A O 1
ATOM 682 N N . ILE A 1 86 ? -31.936 -3.953 31.882 1.00 93.12 86 ILE A N 1
ATOM 683 C CA . ILE A 1 86 ? -33.351 -3.568 31.771 1.00 93.12 86 ILE A CA 1
ATOM 684 C C . ILE A 1 86 ? -34.238 -4.803 31.572 1.00 93.12 86 ILE A C 1
ATOM 686 O O . ILE A 1 86 ? -35.300 -4.902 32.190 1.00 93.12 86 ILE A O 1
ATOM 690 N N . ASN A 1 87 ? -33.811 -5.761 30.741 1.00 91.25 87 ASN A N 1
ATOM 691 C CA . ASN A 1 87 ? -34.559 -6.996 30.518 1.00 91.25 87 ASN A CA 1
ATOM 692 C C . ASN A 1 87 ? -34.712 -7.805 31.817 1.00 91.25 87 ASN A C 1
ATOM 694 O O . ASN A 1 87 ? -35.834 -8.169 32.170 1.00 91.25 87 ASN A O 1
ATOM 698 N N . LEU A 1 88 ? -33.626 -7.994 32.573 1.00 89.19 88 LEU A N 1
ATOM 699 C CA . LEU A 1 88 ? -33.644 -8.671 33.875 1.00 89.19 88 LEU A CA 1
ATOM 700 C C . LEU A 1 88 ? -34.582 -7.979 34.873 1.00 89.19 88 LEU A C 1
ATOM 702 O O . LEU A 1 88 ? -35.440 -8.635 35.465 1.00 89.19 88 LEU A O 1
ATOM 706 N N . GLN A 1 89 ? -34.483 -6.652 35.002 1.00 92.50 89 GLN A N 1
ATOM 707 C CA . GLN A 1 89 ? -35.360 -5.861 35.870 1.00 92.50 89 GLN A CA 1
ATOM 708 C C . GLN A 1 89 ? -36.834 -6.041 35.472 1.00 92.50 89 GLN A C 1
ATOM 710 O O . GLN A 1 89 ? -37.690 -6.291 36.319 1.00 92.50 89 GLN A O 1
ATOM 715 N N . SER A 1 90 ? -37.134 -5.972 34.172 1.00 92.19 90 SER A N 1
ATOM 716 C CA . SER A 1 90 ? -38.497 -6.142 33.660 1.00 92.19 90 SER A CA 1
ATOM 717 C C . SER A 1 90 ? -39.054 -7.545 33.908 1.00 92.19 90 SER A C 1
ATOM 719 O O . SER A 1 90 ? -40.222 -7.681 34.271 1.00 92.19 90 SER A O 1
ATOM 721 N N . ASN A 1 91 ? -38.227 -8.586 33.776 1.00 90.69 91 ASN A N 1
ATOM 722 C CA . ASN A 1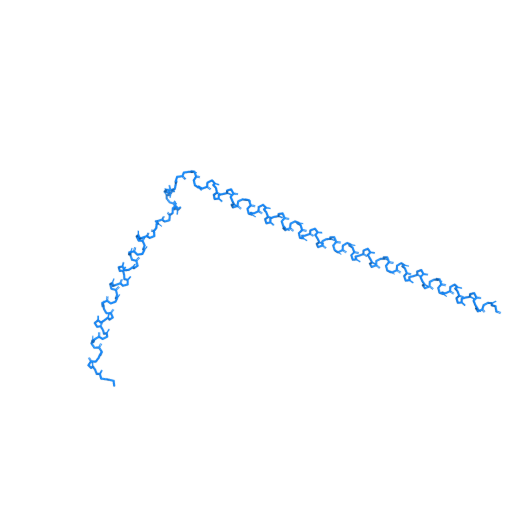 91 ? -38.635 -9.963 34.034 1.00 90.69 91 ASN A CA 1
ATOM 723 C C . ASN A 1 91 ? -38.903 -10.181 35.525 1.00 90.69 91 ASN A C 1
ATOM 725 O O . ASN A 1 91 ? -39.928 -10.766 35.868 1.00 90.69 91 ASN A O 1
ATOM 729 N N . ASN A 1 92 ? -38.053 -9.646 36.405 1.00 92.19 92 ASN A N 1
ATOM 730 C CA . ASN A 1 92 ? -38.265 -9.702 37.852 1.00 92.19 92 ASN A CA 1
ATOM 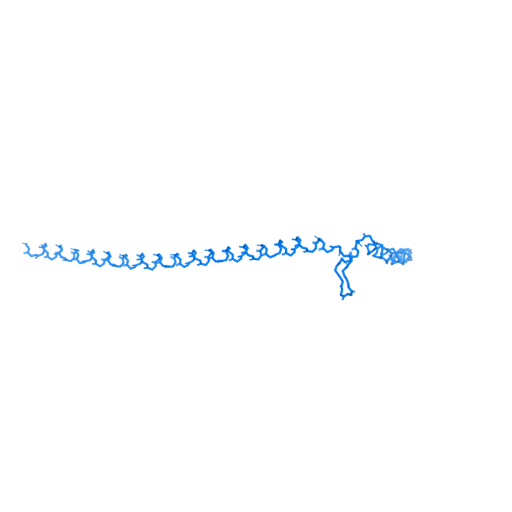731 C C . ASN A 1 92 ? -39.576 -9.011 38.254 1.00 92.19 92 ASN A C 1
ATOM 733 O O . ASN A 1 92 ? -40.376 -9.591 38.984 1.00 92.19 92 ASN A O 1
ATOM 737 N N . ILE A 1 93 ? -39.850 -7.814 37.722 1.00 93.75 93 ILE A N 1
ATOM 738 C CA . ILE A 1 93 ? -41.108 -7.095 37.985 1.00 93.75 93 ILE A CA 1
ATOM 739 C C . ILE A 1 93 ? -42.315 -7.908 37.498 1.00 93.75 93 ILE A C 1
ATOM 741 O O . ILE A 1 93 ? -43.302 -8.029 38.223 1.00 93.75 93 ILE A O 1
ATOM 745 N N . LYS A 1 94 ? -42.240 -8.511 36.304 1.00 93.06 94 LYS A N 1
ATOM 746 C CA . LYS A 1 94 ? -43.311 -9.376 35.785 1.00 93.06 94 LYS A CA 1
ATOM 747 C C . LYS A 1 94 ? -43.546 -10.604 36.664 1.00 93.06 94 LYS A C 1
ATOM 749 O O . LYS A 1 94 ? -44.699 -10.959 36.887 1.00 93.06 94 LYS A O 1
ATOM 754 N N . GLN A 1 95 ? -42.489 -11.226 37.189 1.00 87.19 95 GLN A N 1
ATOM 755 C CA . GLN A 1 95 ? -42.615 -12.362 38.107 1.00 87.19 95 GLN A CA 1
ATOM 756 C C . GLN A 1 95 ? -43.247 -11.958 39.443 1.00 87.19 95 GLN A C 1
ATOM 758 O O . GLN A 1 95 ? -44.148 -12.645 39.920 1.00 87.19 95 GLN A O 1
ATOM 763 N N . VAL A 1 96 ? -42.836 -10.824 40.018 1.00 91.12 96 VAL A N 1
ATOM 764 C CA . VAL A 1 96 ? -43.434 -10.294 41.254 1.00 91.12 96 VAL A CA 1
ATOM 765 C C . VAL A 1 96 ? -44.911 -9.968 41.039 1.00 91.12 96 VAL A C 1
ATOM 767 O O . VAL A 1 96 ? -45.751 -10.380 41.836 1.00 91.12 96 VAL A O 1
ATOM 770 N N . PHE A 1 97 ? -45.251 -9.296 39.936 1.00 93.44 97 PHE A N 1
ATOM 771 C CA . PHE A 1 97 ? -46.639 -8.987 39.595 1.00 93.44 97 PHE A CA 1
ATOM 772 C C . PHE A 1 97 ? -47.480 -10.259 39.417 1.00 93.44 97 PHE A C 1
ATOM 774 O O . PHE A 1 97 ? -48.581 -10.357 39.955 1.00 93.44 97 PHE A O 1
ATOM 781 N N . PHE A 1 98 ? -46.940 -11.265 38.724 1.00 92.94 98 PHE A N 1
ATOM 782 C CA . PHE A 1 98 ? -47.591 -12.562 38.561 1.00 92.94 98 PHE A CA 1
ATOM 783 C C . PHE A 1 98 ? -47.830 -13.261 39.907 1.00 92.94 98 PHE A C 1
ATOM 785 O O . PHE A 1 98 ? -48.935 -13.739 40.157 1.00 92.94 98 PHE A O 1
ATOM 792 N N . TYR A 1 99 ? -46.834 -13.278 40.798 1.00 92.25 99 TYR A N 1
ATOM 793 C CA . TYR A 1 99 ? -46.964 -13.868 42.131 1.00 92.25 99 TYR A CA 1
ATOM 794 C C . TYR A 1 99 ? -48.031 -13.162 42.977 1.00 92.25 99 TYR A C 1
ATOM 796 O O . TYR A 1 99 ? -48.859 -1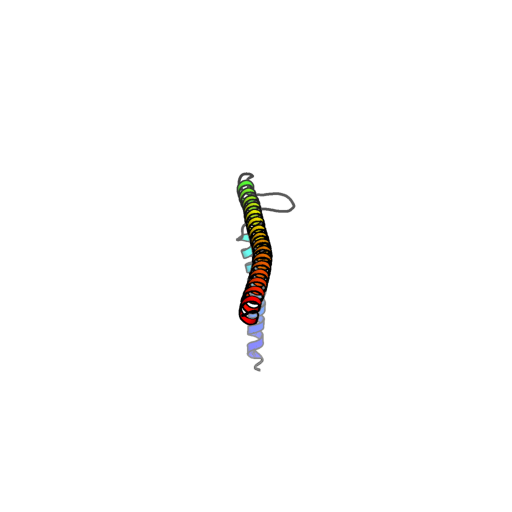3.832 43.591 1.00 92.25 99 TYR A O 1
ATOM 804 N N . ILE A 1 100 ? -48.056 -11.824 42.976 1.00 92.44 100 ILE A N 1
ATOM 805 C CA . ILE A 1 100 ? -49.064 -11.030 43.697 1.00 92.44 100 ILE A CA 1
ATOM 806 C C . ILE A 1 100 ? -50.468 -11.328 43.164 1.00 92.44 100 ILE A C 1
ATOM 808 O O . ILE A 1 100 ? -51.380 -11.588 43.948 1.00 92.44 100 ILE A O 1
ATOM 812 N N . ASN A 1 101 ? -50.639 -11.342 41.842 1.00 92.50 101 ASN A N 1
ATOM 813 C CA . ASN A 1 101 ? -51.934 -11.615 41.225 1.00 92.50 101 ASN A CA 1
ATOM 814 C C . ASN A 1 101 ? -52.425 -13.039 41.545 1.00 92.50 101 ASN A C 1
ATOM 816 O O . ASN A 1 101 ? -53.580 -13.242 41.908 1.00 92.50 101 ASN A O 1
ATOM 820 N N . ASN A 1 102 ? -51.528 -14.027 41.491 1.00 90.06 102 ASN A N 1
ATOM 821 C CA . ASN A 1 102 ? -51.862 -15.415 41.811 1.00 90.06 102 ASN A CA 1
ATOM 822 C C . ASN A 1 102 ? -52.146 -15.622 43.315 1.00 90.06 102 ASN A C 1
ATOM 824 O O . ASN A 1 102 ? -53.031 -16.389 43.685 1.00 90.06 102 ASN A O 1
ATOM 828 N N . ARG A 1 103 ? -51.439 -14.899 44.199 1.00 89.12 103 ARG A N 1
ATOM 829 C CA . ARG A 1 103 ? -51.713 -14.856 45.648 1.00 89.12 103 ARG A CA 1
ATOM 830 C C . ARG A 1 103 ? -53.114 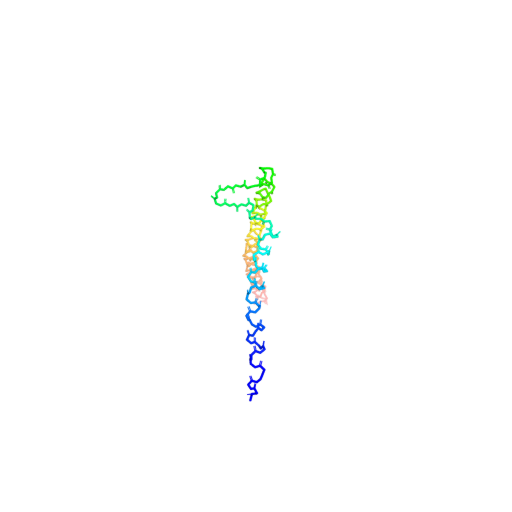-14.314 45.927 1.00 89.12 103 ARG A C 1
ATOM 832 O O . ARG A 1 103 ? -53.815 -14.903 46.740 1.00 89.12 103 ARG A O 1
ATOM 839 N N . SER A 1 104 ? -53.502 -13.229 45.255 1.00 85.12 104 SER A N 1
ATOM 840 C CA . SER A 1 104 ? -54.822 -12.606 45.403 1.00 85.12 104 SER A CA 1
ATOM 841 C C . SER A 1 104 ? -55.953 -13.575 45.053 1.00 85.12 104 SER A C 1
ATOM 843 O O . SER A 1 104 ? -56.917 -13.683 45.805 1.00 85.12 104 SER A O 1
ATOM 845 N N . ASN A 1 105 ? -55.813 -14.316 43.951 1.00 74.88 105 ASN A N 1
ATOM 846 C CA . ASN A 1 105 ? -56.843 -15.245 43.473 1.00 74.88 105 ASN A CA 1
ATOM 847 C C . ASN A 1 105 ? -57.021 -16.491 44.357 1.00 74.88 105 ASN A C 1
ATOM 849 O O . ASN A 1 105 ? -58.100 -17.062 44.376 1.00 74.88 105 ASN A O 1
ATOM 853 N N . ASN A 1 106 ? -55.988 -16.916 45.092 1.00 70.38 106 ASN A N 1
ATOM 854 C CA . ASN A 1 106 ? -56.067 -18.076 45.994 1.00 70.38 106 ASN A CA 1
ATOM 855 C C . ASN A 1 106 ? -56.569 -17.727 47.408 1.00 70.38 106 ASN A C 1
ATOM 857 O O . ASN A 1 106 ? -56.742 -18.624 48.230 1.00 70.38 106 ASN A O 1
ATOM 861 N N . SER A 1 107 ? -56.728 -16.437 47.725 1.00 63.84 107 SER A N 1
ATOM 862 C CA . SER A 1 107 ? -57.238 -15.961 49.023 1.00 63.84 107 SER A CA 1
ATOM 863 C C . SER A 1 107 ? -58.737 -15.635 49.032 1.00 63.84 107 SER A C 1
ATOM 865 O O . SER A 1 107 ? -59.249 -15.210 50.066 1.00 63.84 107 SER A O 1
ATOM 867 N N . THR A 1 108 ? -59.420 -15.826 47.904 1.00 53.84 108 THR A N 1
ATOM 868 C CA . THR A 1 108 ? -60.870 -15.659 47.711 1.00 53.84 108 THR A CA 1
ATOM 869 C C . THR A 1 108 ? -61.497 -16.986 47.337 1.00 53.84 108 THR A C 1
ATOM 871 O O . THR A 1 108 ? -62.580 -17.293 47.873 1.00 53.84 108 THR A O 1
#

Foldseek 3Di:
DDPVCVVVVVVVVVVVVVVVVVVVVVVCVPPDPDQDDPVDGPDDPVPVVVVVVVVVVVVVVVVVVVVVVVVVVVVVVVVVVVVVVVVVVVVVVVVVVVVVVVVVVVVD

pLDDT: mean 85.04, std 12.76, range [51.03, 97.56]

Secondary structure (DSSP, 8-state):
--TTSHHHHHHHHHHHHHHHHHHHHHHHHHSPPPSEETTEE-S-TTTHHHHHHHHHHHHHHHHHHHHHHHHHHHHHHHHHHHHHHHHHHHHHHHHHHHHHHHHHHTT-

InterPro domains:
  IPR003557 Cytochrome c-type biogenesis protein CcmC [PR01386] (3-29)
  IPR003557 Cytochrome c-type biogenesis protein CcmC [PR01386] (50-74)